Protein AF-F4R6U6-F1 (afdb_monomer)

Secondary structure (DSSP, 8-state):
----TT--EEEES---TT----GGGGSGGGGT--EEEEESPPPHHHHHHHHHHH-TTGGGG-TT--EEEEE-SS--PPPHHHHHHHHHTT-EEEEES---HHHHHHHHHHHTS---S---TT---SS-----------

pLDDT: mean 74.75, std 19.97, range [29.09, 94.06]

Foldseek 3Di:
DDEDQPAAEDEDADDDPVDLDPCVLQDRNLLNYAEYEYEQDDDLVSLVVSLVVCDLCNNVSRVNHAEYEYAALDPPDRDPVSQVSQVSSRHHYHYDNHADPVNVVVVSVVVPPPPPDDDDPPPDDVPDPDPDDDDDDD

Nearest PDB structures (foldseek):
  9fo7-assembly1_U  TM=5.826E-01  e=3.528E-01  Escherichia coli
  6nn5-assembly1_B  TM=3.907E-01  e=1.552E-01  Homo sapiens
  5gaf-assembly1_i  TM=5.304E-01  e=2.068E+00  Escherichia coli
  7cm9-assembly2_D  TM=3.659E-01  e=1.416E+00  Psychrobacter sp.
  6gym-assembly1_4  TM=4.430E-01  e=8.837E+00  Saccharomyces cerevisiae S288C

Radius of gyration: 15.98 Å; Cα contacts (8 Å, |Δi|>4): 165; chains: 1; bounding box: 52×32×38 Å

Mean predicted aligned error: 11.06 Å

Solvent-accessible surface area (backbone atoms only — not comparable to full-atom values): 8527 Å² total; per-residue (Å²): 132,79,75,43,89,84,41,37,70,47,77,42,72,71,76,65,86,92,49,70,66,68,64,68,52,70,39,71,44,36,46,43,20,29,35,41,36,34,35,69,54,76,52,70,67,56,56,54,53,27,50,59,76,51,41,83,60,58,52,67,68,20,76,44,41,40,38,38,38,36,30,27,84,54,95,73,71,74,51,72,66,56,50,49,57,37,44,78,52,61,26,45,74,44,82,41,58,72,73,59,72,69,55,51,54,51,48,53,57,65,68,65,52,81,87,75,71,89,78,66,100,72,86,70,66,97,76,77,76,75,91,64,89,76,83,91,79,134

Structure (mmCIF, N/CA/C/O backbone):
data_AF-F4R6U6-F1
#
_entry.id   AF-F4R6U6-F1
#
loop_
_atom_site.group_PDB
_atom_site.id
_atom_site.type_symbol
_atom_site.label_atom_id
_atom_site.label_alt_id
_atom_site.label_comp_id
_atom_site.label_asym_id
_atom_site.label_entity_id
_atom_site.label_seq_id
_atom_site.pdbx_PDB_ins_code
_atom_site.Cartn_x
_atom_site.Cartn_y
_atom_site.Cartn_z
_atom_site.occupancy
_atom_site.B_iso_or_equiv
_atom_site.auth_seq_id
_atom_site.auth_comp_id
_atom_site.au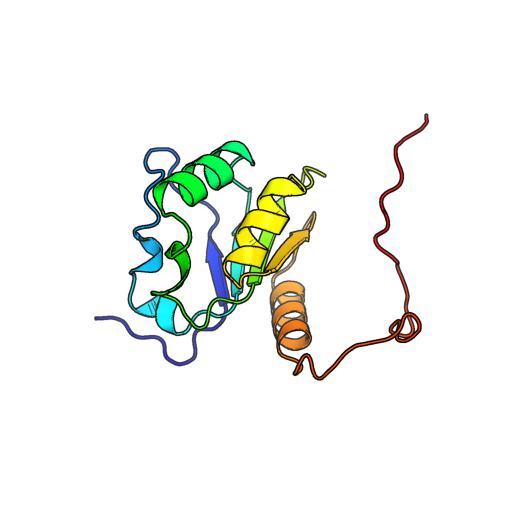th_asym_id
_atom_site.auth_atom_id
_atom_site.pdbx_PDB_model_num
ATOM 1 N N . MET A 1 1 ? -24.617 -8.031 0.723 1.00 64.19 1 MET A N 1
ATOM 2 C CA . MET A 1 1 ? -23.319 -7.327 0.653 1.00 64.19 1 MET A CA 1
ATOM 3 C C . MET A 1 1 ? -22.244 -8.379 0.882 1.00 64.19 1 MET A C 1
ATOM 5 O O . MET A 1 1 ? -22.402 -9.143 1.824 1.00 64.19 1 MET A O 1
ATOM 9 N N . MET A 1 2 ? -21.265 -8.532 -0.014 1.00 74.19 2 MET A N 1
ATOM 10 C CA . MET A 1 2 ? -20.230 -9.566 0.137 1.00 74.19 2 MET A CA 1
ATOM 11 C C . MET A 1 2 ? -19.191 -9.105 1.161 1.00 74.19 2 MET A C 1
ATOM 13 O O . MET A 1 2 ? -18.526 -8.092 0.953 1.00 74.19 2 MET A O 1
ATOM 17 N N . GLU A 1 3 ? -19.076 -9.836 2.266 1.00 80.31 3 GLU A N 1
ATOM 18 C CA . GLU A 1 3 ? -18.060 -9.618 3.292 1.00 80.31 3 GLU A CA 1
ATOM 19 C C . GLU A 1 3 ? -17.087 -10.792 3.301 1.00 80.31 3 GLU A C 1
ATOM 21 O O . GLU A 1 3 ? -17.489 -11.956 3.295 1.00 80.31 3 GLU A O 1
ATOM 26 N N . PHE A 1 4 ? -15.796 -10.479 3.347 1.00 87.50 4 PHE A N 1
ATOM 27 C CA . PHE A 1 4 ? -14.731 -11.470 3.411 1.00 87.50 4 PHE A CA 1
ATOM 28 C C . PHE A 1 4 ? -13.880 -11.193 4.657 1.00 87.50 4 PHE A C 1
ATOM 30 O O . PHE A 1 4 ? -12.865 -10.504 4.572 1.00 87.50 4 PHE A O 1
ATOM 37 N N . PRO A 1 5 ? -14.286 -11.682 5.843 1.00 87.56 5 PRO A N 1
ATOM 38 C CA . PRO A 1 5 ? -13.631 -11.341 7.113 1.00 87.56 5 PRO A CA 1
ATOM 39 C C . PRO A 1 5 ? -12.191 -11.860 7.223 1.00 87.56 5 PRO A C 1
ATOM 41 O O . PRO A 1 5 ? -11.419 -11.375 8.042 1.00 87.56 5 PRO A O 1
ATOM 44 N N . LYS A 1 6 ? -11.823 -12.849 6.402 1.00 89.44 6 LYS A N 1
ATOM 45 C CA . LYS A 1 6 ? -10.467 -13.411 6.335 1.00 89.44 6 LYS A CA 1
ATOM 46 C C . LYS A 1 6 ? -9.642 -12.866 5.164 1.00 89.44 6 LYS A C 1
ATOM 48 O O . LYS A 1 6 ? -8.492 -13.265 5.018 1.00 89.44 6 LYS A O 1
ATOM 53 N N . LEU A 1 7 ? -10.213 -12.001 4.322 1.00 91.19 7 LEU A N 1
ATOM 54 C CA . LEU A 1 7 ? -9.499 -11.422 3.186 1.00 91.19 7 LEU A CA 1
ATOM 55 C C . LEU A 1 7 ? -8.517 -10.371 3.691 1.00 91.19 7 LEU A C 1
ATOM 57 O O . LEU A 1 7 ? -8.931 -9.363 4.255 1.00 91.19 7 LEU A O 1
ATOM 61 N N . ARG A 1 8 ? -7.226 -10.627 3.480 1.00 92.06 8 ARG A N 1
ATOM 62 C CA . ARG A 1 8 ? -6.132 -9.744 3.910 1.00 92.06 8 ARG A CA 1
ATOM 63 C C . ARG A 1 8 ? -5.379 -9.116 2.751 1.00 92.06 8 ARG A C 1
ATOM 65 O O . ARG A 1 8 ? -4.889 -8.000 2.892 1.00 92.06 8 ARG A O 1
ATOM 72 N N . VAL A 1 9 ? -5.306 -9.817 1.626 1.00 92.44 9 VAL A N 1
ATOM 73 C CA . VAL A 1 9 ? -4.568 -9.390 0.440 1.00 92.44 9 VAL A CA 1
ATOM 74 C C . VAL A 1 9 ? -5.535 -9.282 -0.724 1.00 92.44 9 VAL A C 1
ATOM 76 O O . VAL A 1 9 ? -6.319 -10.201 -0.960 1.00 92.44 9 VAL A O 1
ATOM 79 N N . VAL A 1 10 ? -5.475 -8.167 -1.441 1.00 91.38 10 VAL A N 1
ATOM 80 C CA . VAL A 1 10 ? -6.162 -7.983 -2.721 1.00 91.38 10 VAL A CA 1
ATOM 81 C C . VAL A 1 10 ? -5.121 -7.598 -3.753 1.00 91.38 10 VAL A C 1
ATOM 83 O O . VAL A 1 10 ? -4.311 -6.714 -3.497 1.00 91.38 10 VAL A O 1
ATOM 86 N N . GLY A 1 11 ? -5.141 -8.272 -4.898 1.00 90.19 11 GLY A N 1
ATOM 87 C CA . GLY A 1 11 ? -4.362 -7.894 -6.070 1.00 90.19 11 GLY A CA 1
ATOM 88 C C . GLY A 1 11 ? -5.253 -7.226 -7.112 1.00 90.19 11 GLY A C 1
ATOM 89 O O . GLY A 1 11 ? -6.382 -7.674 -7.313 1.00 90.19 11 GLY A O 1
ATOM 90 N N . SER A 1 12 ? -4.748 -6.191 -7.776 1.00 85.56 12 SER A N 1
ATOM 91 C CA . SER A 1 12 ? -5.391 -5.561 -8.929 1.00 85.56 12 SER A CA 1
ATOM 92 C C . SER A 1 12 ? -4.384 -5.348 -10.055 1.00 85.56 12 SER A C 1
ATOM 94 O O . SER A 1 12 ? -3.283 -4.865 -9.808 1.00 85.56 12 SER A O 1
ATOM 96 N N . PHE A 1 13 ? -4.777 -5.705 -11.278 1.00 76.62 13 PHE A N 1
ATOM 97 C CA . PHE A 1 13 ? -4.004 -5.501 -12.514 1.00 76.62 13 PHE A CA 1
ATOM 98 C C . PHE A 1 13 ? -4.420 -4.242 -13.276 1.00 76.62 13 PHE A C 1
ATOM 100 O O . PHE A 1 13 ? -3.862 -3.944 -14.323 1.00 76.62 13 PHE A O 1
ATOM 107 N N . TYR A 1 14 ? -5.457 -3.550 -12.806 1.00 65.69 14 TYR A N 1
ATOM 108 C CA . TYR A 1 14 ? -6.015 -2.414 -13.517 1.00 65.69 14 TYR A CA 1
ATOM 109 C C . TYR A 1 14 ? -6.752 -1.515 -12.530 1.00 65.69 14 TYR A C 1
ATOM 111 O O . TYR A 1 14 ? -7.641 -1.964 -11.801 1.00 65.69 14 TYR A O 1
ATOM 119 N N . LEU A 1 15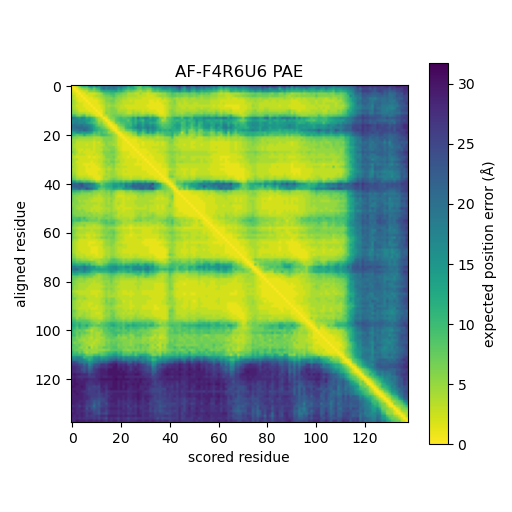 ? -6.368 -0.247 -12.484 1.00 63.69 15 LEU A N 1
ATOM 120 C CA . LEU A 1 15 ? -7.251 0.820 -12.037 1.00 63.69 15 LEU A CA 1
ATOM 121 C C . LEU A 1 15 ? -7.601 1.574 -13.312 1.00 63.69 15 LEU A C 1
ATOM 123 O O . LEU A 1 15 ? -6.709 1.928 -14.075 1.00 63.69 15 LEU A O 1
ATOM 127 N N . ASP A 1 16 ? -8.894 1.697 -13.574 1.00 61.41 16 ASP A N 1
ATOM 128 C CA . ASP A 1 16 ? -9.396 2.362 -14.768 1.00 61.41 16 ASP A CA 1
ATOM 129 C C . ASP A 1 16 ? -8.850 3.798 -14.811 1.00 61.41 16 ASP A C 1
ATOM 131 O O . ASP A 1 16 ? -9.053 4.560 -13.863 1.00 61.41 16 ASP A O 1
ATOM 135 N N . GLU A 1 17 ? -8.116 4.149 -15.871 1.00 57.75 17 GLU A N 1
ATOM 136 C CA . GLU A 1 17 ? -7.500 5.478 -16.024 1.00 57.75 17 GLU A CA 1
ATOM 137 C C . GLU A 1 17 ? -8.561 6.589 -16.087 1.00 57.75 17 GLU A C 1
ATOM 139 O O . GLU A 1 17 ? -8.283 7.738 -15.746 1.00 57.75 17 GLU A O 1
ATOM 144 N N . ASP A 1 18 ? -9.800 6.232 -16.442 1.00 58.12 18 ASP A N 1
ATOM 145 C CA . ASP A 1 18 ? -10.927 7.155 -16.575 1.00 58.12 18 ASP A CA 1
ATOM 146 C C . ASP A 1 18 ? -11.472 7.670 -15.226 1.00 58.12 18 ASP A C 1
ATOM 148 O O . ASP A 1 18 ? -12.345 8.544 -15.196 1.00 58.12 18 ASP A O 1
ATOM 152 N N . GLY A 1 19 ? -10.960 7.178 -14.089 1.00 64.12 19 GLY A N 1
ATOM 153 C CA . GLY A 1 19 ? -11.403 7.604 -12.766 1.00 64.12 19 GLY A CA 1
ATOM 154 C C . GLY A 1 19 ? -10.284 7.700 -11.735 1.00 64.12 19 GLY A C 1
ATOM 155 O O . GLY A 1 19 ? -9.960 6.723 -11.071 1.00 64.12 19 GLY A O 1
ATOM 156 N N . LEU A 1 20 ? -9.824 8.924 -11.456 1.00 71.88 20 LEU A N 1
ATOM 157 C CA . LEU A 1 20 ? -9.007 9.274 -10.275 1.00 71.88 20 LEU A CA 1
ATOM 158 C C . LEU A 1 20 ? -9.742 9.062 -8.934 1.00 71.88 20 LEU A C 1
ATOM 160 O O . LEU A 1 20 ? -9.222 9.370 -7.857 1.00 71.88 20 LEU A O 1
ATOM 164 N N . ASP A 1 21 ? -10.985 8.583 -8.989 1.00 75.88 21 ASP A N 1
ATOM 165 C CA . ASP A 1 21 ? -11.815 8.345 -7.825 1.00 75.88 21 ASP A CA 1
ATOM 166 C C . ASP A 1 21 ? -11.385 7.055 -7.115 1.00 75.88 21 ASP A C 1
ATOM 168 O O . ASP A 1 21 ? -11.518 5.936 -7.614 1.00 75.88 21 ASP A O 1
ATOM 172 N N . MET A 1 22 ? -10.938 7.205 -5.870 1.00 84.81 22 MET A N 1
ATOM 173 C CA . MET A 1 22 ? -10.675 6.088 -4.968 1.00 84.81 22 MET A CA 1
ATOM 174 C C . MET A 1 22 ? -11.960 5.488 -4.366 1.00 84.81 22 MET A C 1
ATOM 176 O O . MET A 1 22 ? -11.954 5.001 -3.232 1.00 84.81 22 MET A O 1
ATOM 180 N N . ALA A 1 23 ? -13.069 5.468 -5.112 1.00 85.25 23 ALA A N 1
ATOM 181 C CA . ALA A 1 23 ? -14.343 4.884 -4.691 1.00 85.25 23 ALA A CA 1
ATOM 182 C C . ALA A 1 23 ? -14.200 3.425 -4.228 1.00 85.25 23 ALA A C 1
ATOM 184 O O . ALA A 1 23 ? -14.938 2.965 -3.351 1.00 85.25 23 ALA A O 1
ATOM 185 N N . TRP A 1 24 ? -13.214 2.701 -4.767 1.00 85.38 24 TRP A N 1
ATOM 186 C CA . TRP A 1 24 ? -12.884 1.335 -4.364 1.00 85.38 24 TRP A CA 1
ATOM 187 C C . TRP A 1 24 ? -12.496 1.222 -2.881 1.00 85.38 24 TRP A C 1
ATOM 189 O O . TRP A 1 24 ? -12.801 0.205 -2.260 1.00 85.38 24 TRP A O 1
ATOM 199 N N . LEU A 1 25 ? -11.943 2.268 -2.250 1.00 88.38 25 LEU A N 1
ATOM 200 C CA . LEU A 1 25 ? -11.686 2.289 -0.800 1.00 88.38 25 LEU A CA 1
ATOM 201 C C . LEU A 1 25 ? -12.972 2.156 0.026 1.00 88.38 25 LEU A C 1
ATOM 203 O O . LEU A 1 25 ? -12.942 1.704 1.169 1.00 88.38 25 LEU A O 1
ATOM 207 N N . HIS A 1 26 ? -14.120 2.535 -0.534 1.00 88.38 26 HIS A N 1
ATOM 208 C CA . HIS A 1 26 ? -15.410 2.431 0.142 1.00 88.38 26 HIS A CA 1
ATOM 209 C C . HIS A 1 26 ? -16.057 1.050 -0.006 1.00 88.38 26 HIS A C 1
ATOM 211 O O . HIS A 1 26 ? -17.101 0.796 0.606 1.00 88.38 26 HIS A O 1
ATOM 217 N N . TRP A 1 27 ? -15.459 0.139 -0.778 1.00 89.00 27 TRP A N 1
ATOM 218 C CA . TRP A 1 27 ? -15.995 -1.206 -0.930 1.00 89.00 27 TRP A CA 1
ATOM 219 C C . TRP A 1 27 ? -15.930 -1.971 0.402 1.00 89.00 27 TRP A C 1
ATOM 221 O O . TRP A 1 27 ? -14.887 -1.987 1.057 1.00 89.00 27 TRP A O 1
ATOM 231 N N . PRO A 1 28 ? -17.008 -2.665 0.813 1.00 89.12 28 PRO A N 1
ATOM 232 C CA . PRO A 1 28 ? -17.077 -3.346 2.110 1.00 89.12 28 PRO A CA 1
ATOM 233 C C . PRO A 1 28 ? -15.929 -4.322 2.370 1.00 89.12 28 PRO A C 1
ATOM 235 O O . PRO A 1 28 ? -15.448 -4.417 3.498 1.00 89.12 28 PRO A O 1
ATOM 238 N N . MET A 1 29 ? -15.462 -5.014 1.326 1.00 89.50 29 MET A N 1
ATOM 239 C CA . MET A 1 29 ? -14.359 -5.971 1.430 1.00 89.50 29 MET A CA 1
ATOM 240 C C . MET A 1 29 ? -13.042 -5.312 1.863 1.00 89.50 29 MET A C 1
ATOM 242 O O . MET A 1 29 ? -12.274 -5.928 2.599 1.00 89.50 29 MET A O 1
ATOM 246 N N . MET A 1 30 ? -12.818 -4.044 1.496 1.00 91.38 30 MET A N 1
ATOM 247 C CA . MET A 1 30 ? -11.578 -3.318 1.787 1.00 91.38 30 MET A CA 1
ATOM 248 C C . MET A 1 30 ? -11.391 -3.019 3.274 1.00 91.38 30 MET A C 1
ATOM 250 O O . MET A 1 30 ? -10.276 -2.761 3.716 1.00 91.38 30 MET A O 1
ATOM 254 N N . ARG A 1 31 ? -12.453 -3.121 4.083 1.00 91.12 31 ARG A N 1
ATOM 255 C CA . ARG A 1 31 ? -12.360 -2.953 5.539 1.00 91.12 31 ARG A CA 1
ATOM 256 C C . ARG A 1 31 ? -11.471 -3.999 6.202 1.00 91.12 31 ARG A C 1
ATOM 258 O O . ARG A 1 31 ? -10.915 -3.704 7.252 1.00 91.12 31 ARG A O 1
ATOM 265 N N . ASN A 1 32 ? -11.336 -5.190 5.620 1.00 91.00 32 ASN A N 1
ATOM 266 C CA . ASN A 1 32 ? -10.515 -6.274 6.177 1.00 91.00 32 ASN A CA 1
ATOM 267 C C . ASN A 1 32 ? -9.146 -6.394 5.495 1.00 91.00 32 ASN A C 1
ATOM 269 O O . ASN A 1 32 ? -8.246 -7.034 6.036 1.00 91.00 32 ASN A O 1
ATOM 273 N N . VAL A 1 33 ? -8.983 -5.752 4.336 1.00 93.00 33 VAL A N 1
ATOM 274 C CA . VAL A 1 33 ? -7.750 -5.796 3.552 1.00 93.00 33 VAL A CA 1
ATOM 275 C C . VAL A 1 33 ? -6.641 -5.060 4.291 1.00 93.00 33 VAL A C 1
ATOM 277 O O . VAL A 1 33 ? -6.814 -3.931 4.749 1.00 93.00 33 VAL A O 1
ATOM 280 N N . ARG A 1 34 ? -5.489 -5.719 4.383 1.00 94.06 34 ARG A N 1
ATOM 281 C 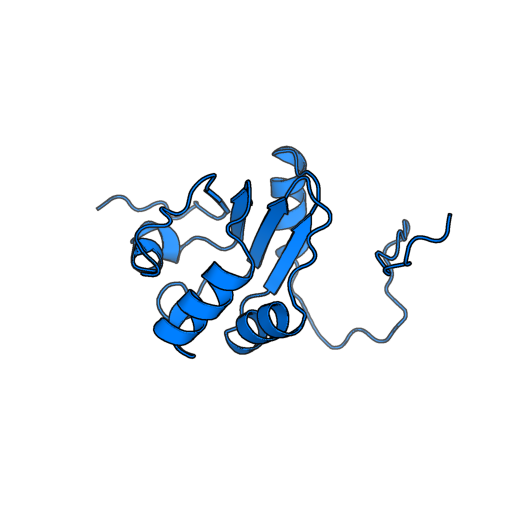CA . ARG A 1 34 ? -4.257 -5.194 4.967 1.00 94.06 34 ARG A CA 1
ATOM 282 C C . ARG A 1 34 ? -3.246 -4.776 3.909 1.00 94.06 34 ARG A C 1
ATOM 284 O O . ARG A 1 34 ? -2.557 -3.770 4.094 1.00 94.06 34 ARG A O 1
ATOM 291 N N . THR A 1 35 ? -3.181 -5.544 2.829 1.00 93.44 35 THR A N 1
ATOM 292 C CA . THR A 1 35 ? -2.198 -5.378 1.765 1.00 93.44 35 THR A CA 1
ATOM 293 C C . THR A 1 35 ? -2.909 -5.295 0.425 1.00 93.44 35 THR A C 1
ATOM 295 O O . THR A 1 35 ? -3.672 -6.192 0.062 1.00 93.44 35 THR A O 1
ATOM 298 N N . LEU A 1 36 ? -2.648 -4.220 -0.308 1.00 91.75 36 LEU A N 1
ATOM 299 C CA . LEU A 1 36 ? -3.060 -4.071 -1.697 1.00 91.75 36 LEU A CA 1
ATOM 300 C C . LEU A 1 36 ? -1.847 -4.317 -2.592 1.00 91.75 36 LEU A C 1
ATOM 302 O O . LEU A 1 36 ? -0.800 -3.717 -2.377 1.00 91.75 36 LEU A O 1
ATOM 306 N N . VAL A 1 37 ? -1.984 -5.190 -3.579 1.00 90.69 37 VAL A N 1
ATOM 307 C CA . VAL A 1 37 ? -0.965 -5.444 -4.597 1.00 90.69 37 VAL A CA 1
ATOM 308 C C . VAL A 1 37 ? -1.454 -4.845 -5.905 1.00 90.69 37 VAL A C 1
ATOM 310 O O . VAL A 1 37 ? -2.538 -5.176 -6.376 1.00 90.69 37 VAL A O 1
ATOM 313 N N . MET A 1 38 ? -0.666 -3.946 -6.467 1.00 87.62 38 MET A N 1
ATOM 314 C CA . MET A 1 38 ? -0.936 -3.222 -7.697 1.00 87.62 38 MET A CA 1
ATOM 315 C C . MET A 1 38 ? 0.042 -3.726 -8.746 1.00 87.62 38 MET A C 1
ATOM 317 O O . MET A 1 38 ? 1.236 -3.464 -8.634 1.00 87.62 38 MET A O 1
ATOM 321 N N . PHE A 1 39 ? -0.449 -4.478 -9.722 1.00 84.44 39 PHE A N 1
ATOM 322 C CA . PHE A 1 39 ? 0.349 -4.952 -10.847 1.00 84.44 39 PHE A CA 1
ATOM 323 C C . PHE A 1 39 ? 0.254 -3.965 -12.005 1.00 84.44 39 PHE A C 1
ATOM 325 O O . PHE A 1 39 ? -0.821 -3.413 -12.225 1.00 84.44 39 PHE A O 1
ATOM 332 N N . ASP A 1 40 ? 1.359 -3.810 -12.736 1.00 70.56 40 ASP A N 1
ATOM 333 C CA . ASP A 1 40 ? 1.457 -2.986 -13.949 1.00 70.56 40 ASP A CA 1
ATOM 334 C C . ASP A 1 40 ? 1.010 -1.546 -13.679 1.00 70.56 40 ASP A C 1
ATOM 336 O O . ASP A 1 40 ? -0.059 -1.071 -14.059 1.00 70.56 40 ASP A O 1
ATOM 340 N N . THR A 1 41 ? 1.786 -0.915 -12.807 1.00 61.91 41 THR A N 1
ATOM 341 C CA . THR A 1 41 ? 1.344 0.221 -12.016 1.00 61.91 41 THR A CA 1
ATOM 342 C C . THR A 1 41 ? 1.037 1.423 -12.886 1.00 61.91 41 THR A C 1
ATOM 344 O O . THR A 1 41 ? 1.893 1.881 -13.641 1.00 61.91 41 THR A O 1
ATOM 347 N N . LEU A 1 42 ? -0.150 1.998 -12.682 1.00 62.88 42 LEU A N 1
ATOM 348 C CA . LEU A 1 42 ? -0.438 3.362 -13.102 1.00 62.88 42 LEU A CA 1
ATOM 349 C C . LEU A 1 42 ? 0.708 4.289 -12.689 1.00 62.88 42 LEU A C 1
ATOM 351 O O . LEU A 1 42 ? 1.254 4.166 -11.587 1.00 62.88 42 LEU A O 1
ATOM 355 N N . THR A 1 43 ? 1.048 5.206 -13.591 1.00 68.69 43 THR A N 1
ATOM 356 C CA . THR A 1 43 ? 2.157 6.151 -13.434 1.00 68.69 43 THR A CA 1
ATOM 357 C C . THR A 1 43 ? 2.105 6.872 -12.083 1.00 68.69 43 THR A C 1
ATOM 359 O O . THR A 1 43 ? 1.030 7.125 -11.538 1.00 68.69 43 THR A O 1
ATOM 362 N N . THR A 1 44 ? 3.266 7.262 -11.547 1.00 77.44 44 THR A N 1
ATOM 363 C CA . THR A 1 44 ? 3.391 8.128 -10.357 1.00 77.44 44 THR A CA 1
ATOM 364 C C . THR A 1 44 ? 2.394 9.297 -10.371 1.00 77.44 44 THR A C 1
ATOM 366 O O . THR A 1 44 ? 1.798 9.605 -9.340 1.00 77.44 44 THR A O 1
ATOM 369 N N . ALA A 1 45 ? 2.136 9.869 -11.554 1.00 81.25 45 ALA A N 1
ATOM 370 C CA . ALA A 1 45 ? 1.183 10.956 -11.758 1.00 81.25 45 ALA A CA 1
ATOM 371 C C . ALA A 1 45 ? -0.248 10.609 -11.309 1.00 81.25 45 ALA A C 1
ATOM 373 O O . ALA A 1 45 ? -0.888 11.425 -10.648 1.00 81.25 45 ALA A O 1
ATOM 374 N N . TYR A 1 46 ? -0.732 9.392 -11.583 1.00 83.88 46 TYR A N 1
ATOM 375 C CA . TYR A 1 46 ? -2.064 8.963 -11.146 1.00 83.88 46 TYR A CA 1
ATOM 376 C C . TYR A 1 46 ? -2.193 9.012 -9.623 1.00 83.88 46 TYR A C 1
ATOM 378 O O . TYR A 1 46 ? -3.163 9.541 -9.084 1.00 83.88 46 TYR A O 1
ATOM 386 N N . TRP A 1 47 ? 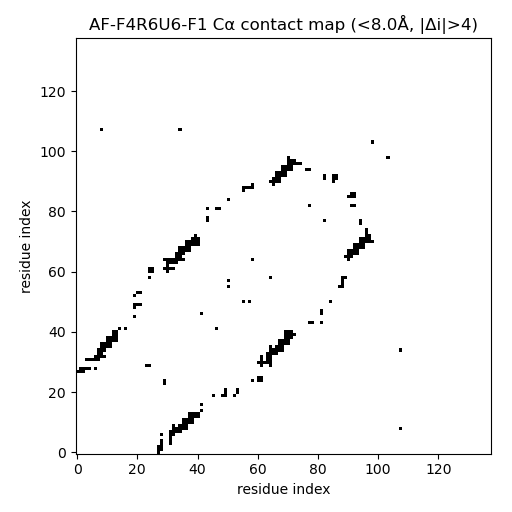-1.216 8.455 -8.904 1.00 86.56 47 TRP A N 1
ATOM 387 C CA . TRP A 1 47 ? -1.300 8.377 -7.448 1.00 86.56 47 TRP A CA 1
ATOM 388 C C . TRP A 1 47 ? -1.089 9.724 -6.773 1.00 86.56 47 TRP A C 1
ATOM 390 O O . TRP A 1 47 ? -1.695 9.970 -5.729 1.00 86.56 47 TRP A O 1
ATOM 400 N N . GLU A 1 48 ? -0.267 10.594 -7.355 1.00 87.38 48 GLU A N 1
ATOM 401 C CA . GLU A 1 48 ? -0.130 11.974 -6.898 1.00 87.38 48 GLU A CA 1
ATOM 402 C C . GLU A 1 48 ? -1.474 12.707 -6.979 1.00 87.38 48 GLU A C 1
ATOM 404 O O . GLU A 1 48 ? -1.953 13.211 -5.958 1.00 87.38 48 GLU A O 1
ATOM 409 N N . GLU A 1 49 ? -2.135 12.667 -8.138 1.00 87.62 49 GLU A N 1
ATOM 410 C CA . GLU A 1 49 ? -3.423 13.331 -8.353 1.00 87.62 49 GLU A CA 1
ATOM 411 C C . GLU A 1 49 ? -4.548 12.699 -7.517 1.00 87.62 49 GLU A C 1
ATOM 413 O O . GLU A 1 49 ? -5.301 13.398 -6.832 1.00 87.62 49 GLU A O 1
ATOM 418 N N . ALA A 1 50 ? -4.624 11.367 -7.465 1.00 87.62 50 ALA A N 1
ATOM 419 C CA . ALA A 1 50 ? -5.620 10.673 -6.657 1.00 87.62 50 ALA A CA 1
ATOM 420 C C . ALA A 1 50 ? -5.468 11.020 -5.162 1.00 87.62 50 ALA A C 1
ATOM 422 O O . ALA A 1 50 ? -6.453 11.322 -4.478 1.00 87.62 50 ALA A O 1
ATOM 423 N N . LEU A 1 51 ? -4.243 11.004 -4.616 1.00 89.44 51 LEU A N 1
ATOM 424 C CA . LEU A 1 51 ? -3.998 11.335 -3.205 1.00 89.44 51 LEU A CA 1
ATOM 425 C C . LEU A 1 51 ? -4.234 12.812 -2.883 1.00 89.44 51 LEU A C 1
ATOM 427 O O . LEU A 1 51 ? -4.562 13.125 -1.726 1.00 89.44 51 LEU A O 1
ATOM 431 N N . GLU A 1 52 ? -4.041 13.701 -3.856 1.00 89.19 52 GLU A N 1
ATOM 432 C CA . GLU A 1 52 ? -4.411 15.109 -3.753 1.00 89.19 52 GLU A CA 1
ATOM 433 C C . GLU A 1 52 ? -5.932 15.248 -3.623 1.00 89.19 52 GLU A C 1
ATOM 435 O O . GLU A 1 52 ? -6.408 15.797 -2.624 1.00 89.19 52 GLU A O 1
ATOM 440 N N . LEU A 1 53 ? -6.695 14.647 -4.543 1.00 88.50 53 LEU A N 1
ATOM 441 C CA . LEU A 1 53 ? -8.161 14.699 -4.562 1.00 88.50 53 LEU A CA 1
ATOM 442 C C . LEU A 1 53 ? -8.802 14.055 -3.324 1.00 88.50 53 LEU A C 1
ATOM 444 O O . LEU A 1 53 ? -9.724 14.617 -2.729 1.00 88.50 53 LEU A O 1
ATOM 448 N N . ALA A 1 54 ? -8.304 12.898 -2.884 1.00 86.12 54 ALA A N 1
ATOM 449 C CA . ALA A 1 54 ? -8.842 12.202 -1.711 1.00 86.12 54 ALA A CA 1
ATOM 450 C C . ALA A 1 54 ? -8.421 12.837 -0.369 1.00 86.12 54 ALA A C 1
ATOM 452 O O . ALA A 1 54 ? -8.989 12.538 0.691 1.00 86.12 54 ALA A O 1
ATOM 453 N N . GLY A 1 55 ? -7.412 13.712 -0.388 1.00 87.25 55 GLY A N 1
ATOM 454 C CA . GLY A 1 55 ? -6.908 14.427 0.777 1.00 87.25 55 GLY A CA 1
ATOM 455 C C . GLY A 1 55 ? -6.260 13.539 1.851 1.00 87.25 55 GLY A C 1
ATOM 456 O O . GLY A 1 55 ? -5.995 12.346 1.693 1.00 87.25 55 GLY A O 1
ATOM 457 N N . VAL A 1 56 ? -5.983 14.136 3.016 1.00 85.00 56 VAL A N 1
ATOM 458 C CA . VAL A 1 56 ? -5.227 13.493 4.118 1.00 85.00 56 VAL A CA 1
ATOM 459 C C . VAL A 1 56 ? -5.997 12.336 4.776 1.00 85.00 56 VAL A C 1
ATOM 461 O O . VAL A 1 56 ? -5.424 11.506 5.478 1.00 85.00 56 VAL A O 1
ATOM 464 N N . LYS A 1 57 ? -7.317 12.266 4.572 1.00 86.50 57 LYS A N 1
ATOM 465 C CA . LYS A 1 57 ? -8.201 11.291 5.227 1.00 86.50 57 LYS A CA 1
ATOM 466 C C . LYS A 1 57 ? -8.587 10.106 4.335 1.00 86.50 57 LYS A C 1
ATOM 468 O O . LYS A 1 57 ? -9.388 9.297 4.797 1.00 86.50 57 LYS A O 1
ATOM 473 N N . ALA A 1 58 ? -8.004 9.985 3.139 1.00 87.50 58 ALA A N 1
ATOM 474 C CA . ALA A 1 58 ? -8.336 8.968 2.137 1.00 87.50 58 ALA A CA 1
ATOM 475 C C . ALA A 1 58 ? -8.496 7.552 2.728 1.00 87.50 58 ALA A C 1
ATOM 477 O O . ALA A 1 58 ? -9.525 6.911 2.555 1.00 87.50 58 ALA A O 1
ATOM 478 N N . PHE A 1 59 ? -7.536 7.103 3.542 1.00 90.81 59 PHE A N 1
ATOM 479 C CA . PHE A 1 59 ? -7.517 5.734 4.075 1.00 90.81 59 PHE A CA 1
ATOM 480 C C . PHE A 1 59 ? -8.294 5.532 5.386 1.00 90.81 59 PHE A C 1
ATOM 482 O O . PHE A 1 59 ? -8.265 4.446 5.962 1.00 90.81 59 PHE A O 1
ATOM 489 N N . ARG A 1 60 ? -9.027 6.538 5.891 1.00 88.75 60 ARG A N 1
ATOM 490 C CA . ARG A 1 60 ? -9.798 6.383 7.145 1.00 88.75 60 ARG A CA 1
ATOM 491 C C . ARG A 1 60 ? -10.903 5.330 7.048 1.00 88.75 60 ARG A C 1
ATOM 493 O O . ARG A 1 60 ? -11.295 4.777 8.072 1.00 88.75 60 ARG A O 1
ATOM 500 N N . THR A 1 61 ? -11.419 5.079 5.849 1.00 88.19 61 THR A N 1
ATOM 501 C CA . THR A 1 61 ? -12.474 4.089 5.583 1.00 88.19 61 THR A CA 1
ATOM 502 C C . THR A 1 61 ? -11.948 2.656 5.505 1.00 88.19 61 THR A C 1
ATOM 504 O O . THR A 1 61 ? -12.734 1.718 5.646 1.00 88.19 61 THR A O 1
ATOM 507 N N . VAL A 1 62 ? -10.629 2.491 5.370 1.00 92.06 62 VAL A N 1
ATOM 508 C CA . VAL A 1 62 ? -9.915 1.208 5.286 1.00 92.06 62 VAL A CA 1
ATOM 509 C C . VAL A 1 62 ? -8.845 1.112 6.382 1.00 92.06 62 VAL A C 1
ATOM 511 O O . VAL A 1 62 ? -7.655 1.011 6.103 1.00 92.06 62 VAL A O 1
ATOM 514 N N . PRO A 1 63 ? -9.230 1.136 7.669 1.00 90.38 63 PRO A N 1
ATOM 515 C CA . PRO A 1 63 ? -8.282 1.287 8.781 1.00 90.38 63 PRO A CA 1
ATOM 516 C C . PRO A 1 63 ? -7.229 0.168 8.872 1.00 90.38 63 PRO A C 1
ATOM 518 O O . PRO A 1 63 ? -6.167 0.357 9.481 1.00 90.38 63 PRO A O 1
ATOM 521 N N . ASN A 1 64 ? -7.525 -0.987 8.272 1.00 92.75 64 ASN A N 1
ATOM 522 C CA . ASN A 1 64 ? -6.648 -2.147 8.239 1.00 92.75 64 ASN A CA 1
ATOM 523 C C . ASN A 1 64 ? -5.627 -2.104 7.101 1.00 92.75 64 ASN A C 1
ATOM 525 O O . ASN A 1 64 ? -4.618 -2.792 7.219 1.00 92.75 64 ASN A O 1
ATOM 529 N N . LEU A 1 65 ? -5.821 -1.274 6.069 1.00 94.06 65 LEU A N 1
ATOM 530 C CA . LEU A 1 65 ? -4.866 -1.146 4.972 1.00 94.06 65 LEU A CA 1
ATOM 531 C C . LEU A 1 65 ? -3.580 -0.504 5.500 1.00 94.06 65 LEU A C 1
ATOM 533 O O . LEU A 1 65 ? -3.571 0.658 5.909 1.00 94.06 65 LEU A O 1
ATOM 537 N N . LYS A 1 66 ? -2.497 -1.284 5.529 1.00 93.25 66 LYS A N 1
ATOM 538 C CA . LYS A 1 66 ? -1.178 -0.863 6.024 1.00 93.25 66 LYS A CA 1
ATOM 539 C C . LYS A 1 66 ? -0.120 -0.843 4.936 1.00 93.25 66 LYS A C 1
ATOM 541 O O . LYS A 1 66 ? 0.848 -0.101 5.085 1.00 93.25 66 LYS A O 1
ATOM 546 N N . HIS A 1 67 ? -0.296 -1.640 3.885 1.00 92.50 67 HIS A N 1
ATOM 547 C CA . HIS A 1 67 ? 0.710 -1.836 2.849 1.00 92.50 67 HIS A CA 1
ATOM 548 C C . HIS A 1 67 ? 0.089 -1.736 1.460 1.00 92.50 67 HIS A C 1
ATOM 550 O O . HIS A 1 67 ? -0.979 -2.296 1.208 1.00 92.50 67 HIS A O 1
ATOM 556 N N . ILE A 1 68 ? 0.793 -1.057 0.562 1.00 90.94 68 ILE A N 1
ATOM 557 C CA . ILE A 1 68 ? 0.570 -1.126 -0.877 1.00 90.94 68 ILE A CA 1
ATOM 558 C C . ILE A 1 68 ? 1.876 -1.595 -1.512 1.00 90.94 68 ILE A C 1
ATOM 560 O O . ILE A 1 68 ? 2.944 -1.044 -1.239 1.00 90.94 68 ILE A O 1
ATOM 564 N N . ILE A 1 69 ? 1.787 -2.649 -2.310 1.00 88.94 69 ILE A N 1
ATOM 565 C CA . ILE A 1 69 ? 2.900 -3.219 -3.057 1.00 88.94 69 ILE A CA 1
ATOM 566 C C . ILE A 1 69 ? 2.651 -2.932 -4.528 1.00 88.94 69 ILE A C 1
ATOM 568 O O . ILE A 1 69 ? 1.629 -3.324 -5.076 1.00 88.94 69 ILE A O 1
ATOM 572 N N . PHE A 1 70 ? 3.597 -2.257 -5.145 1.00 87.12 70 PHE A N 1
ATOM 573 C CA . PHE A 1 70 ? 3.637 -1.887 -6.542 1.00 87.12 70 PHE A CA 1
ATOM 574 C C . PHE A 1 70 ? 4.543 -2.884 -7.253 1.00 87.12 70 PHE A C 1
ATOM 576 O O . PHE A 1 70 ? 5.725 -2.988 -6.932 1.00 87.12 70 PHE A O 1
ATOM 583 N N . VAL A 1 71 ? 3.965 -3.665 -8.160 1.00 86.19 71 VAL A N 1
ATOM 584 C CA . VAL A 1 71 ? 4.663 -4.669 -8.960 1.00 86.19 71 VAL A CA 1
ATOM 585 C C . VAL A 1 71 ? 4.781 -4.122 -10.377 1.00 86.19 71 VAL A C 1
ATOM 587 O O . VAL A 1 71 ? 3.791 -4.090 -11.109 1.00 86.19 71 VAL A O 1
ATOM 590 N N . SER A 1 72 ? 5.976 -3.676 -10.753 1.00 81.56 72 SER A N 1
ATOM 591 C CA . SER A 1 72 ? 6.265 -3.102 -12.073 1.00 81.56 72 SER A CA 1
ATOM 592 C C . SER A 1 72 ? 7.497 -3.771 -12.651 1.00 81.56 72 SER A C 1
ATOM 594 O O . SER A 1 72 ? 8.489 -3.871 -11.954 1.00 81.56 72 SER A O 1
ATOM 596 N N . GLN A 1 73 ? 7.469 -4.203 -13.912 1.00 72.38 73 GLN A N 1
ATOM 597 C CA . GLN A 1 73 ? 8.657 -4.788 -14.559 1.00 72.38 73 GLN A CA 1
ATOM 598 C C . GLN A 1 73 ? 9.743 -3.750 -14.863 1.00 72.38 73 GLN A C 1
ATOM 600 O O . GLN A 1 73 ? 10.870 -4.115 -15.201 1.00 72.38 73 GLN A O 1
ATOM 605 N N . PHE A 1 74 ? 9.393 -2.471 -14.777 1.00 71.75 74 PHE A N 1
ATOM 606 C CA . PHE A 1 74 ? 10.313 -1.362 -14.930 1.00 71.75 74 PHE A CA 1
ATOM 607 C C . PHE A 1 74 ? 10.833 -0.967 -13.548 1.00 71.75 74 PHE A C 1
ATOM 609 O O . PHE A 1 74 ? 10.060 -0.941 -12.587 1.00 71.75 74 PHE A O 1
ATOM 616 N N . ASP A 1 75 ? 12.119 -0.616 -13.458 1.00 64.00 75 ASP A N 1
ATOM 617 C CA . ASP A 1 75 ? 12.731 0.010 -12.273 1.00 64.00 75 ASP A CA 1
ATOM 618 C C . ASP A 1 75 ? 12.229 1.462 -12.100 1.00 64.00 75 ASP A C 1
ATOM 620 O O . ASP A 1 75 ? 12.989 2.400 -11.856 1.00 64.00 75 ASP A O 1
ATOM 624 N N . ASP A 1 76 ? 10.924 1.660 -12.269 1.00 67.06 76 ASP A N 1
ATOM 625 C CA . ASP A 1 76 ? 10.237 2.902 -11.983 1.00 67.06 76 ASP A CA 1
ATOM 626 C C . ASP A 1 76 ? 10.051 2.966 -10.475 1.00 67.06 76 ASP A C 1
ATOM 628 O O . ASP A 1 76 ? 9.047 2.543 -9.890 1.00 67.06 76 ASP A O 1
ATOM 632 N N . ASP A 1 77 ? 11.085 3.465 -9.817 1.00 71.12 77 ASP A N 1
ATOM 633 C CA . ASP A 1 77 ? 10.986 3.769 -8.411 1.00 71.12 77 ASP A CA 1
ATOM 634 C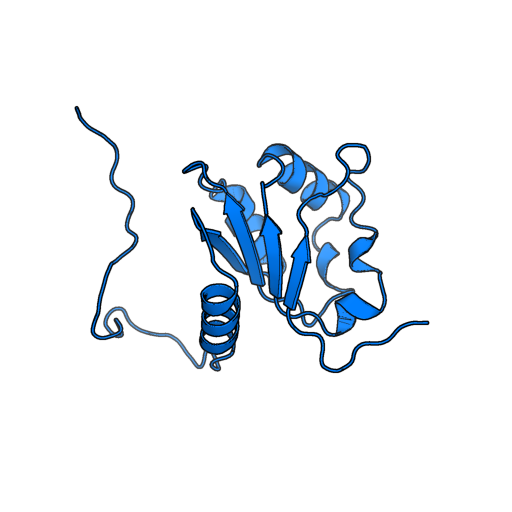 C . ASP A 1 77 ? 9.916 4.836 -8.179 1.00 71.12 77 ASP A C 1
ATOM 636 O O . ASP A 1 77 ? 9.835 5.855 -8.873 1.00 71.12 77 ASP A O 1
ATOM 640 N N . MET A 1 78 ? 9.089 4.620 -7.157 1.00 78.81 78 MET A N 1
ATOM 641 C CA . MET A 1 78 ? 8.140 5.640 -6.727 1.00 78.81 78 MET A CA 1
ATOM 642 C C . MET A 1 78 ? 8.872 6.913 -6.311 1.00 78.81 78 MET A C 1
ATOM 644 O O . MET A 1 78 ? 9.892 6.858 -5.616 1.00 78.81 78 MET A O 1
ATOM 648 N N . SER A 1 79 ? 8.279 8.068 -6.633 1.00 85.19 79 SER A N 1
ATOM 649 C CA . SER A 1 79 ? 8.801 9.344 -6.155 1.00 85.19 79 SER A CA 1
ATOM 650 C C . SER A 1 79 ? 8.880 9.338 -4.615 1.00 85.19 79 SER A C 1
ATOM 652 O O . SER A 1 79 ? 7.946 8.884 -3.933 1.00 85.19 79 SER A O 1
ATOM 654 N N . PRO A 1 80 ? 9.984 9.822 -4.015 1.00 86.06 80 PRO A N 1
ATOM 655 C CA . PRO A 1 80 ? 10.102 9.948 -2.561 1.00 86.06 80 PRO A CA 1
ATOM 656 C C . PRO A 1 80 ? 8.941 10.737 -1.936 1.00 86.06 80 PRO A C 1
ATOM 658 O O . PRO A 1 80 ? 8.519 10.467 -0.805 1.00 86.06 80 PRO A O 1
ATOM 661 N N . GLU A 1 81 ? 8.408 11.704 -2.679 1.00 89.12 81 GLU A N 1
ATOM 662 C CA . GLU A 1 81 ? 7.240 12.509 -2.347 1.00 89.12 81 GLU A CA 1
ATOM 663 C C . GLU A 1 81 ? 5.991 11.642 -2.201 1.00 89.12 81 GLU A C 1
ATOM 665 O O . GLU A 1 81 ? 5.288 11.753 -1.190 1.00 89.12 81 GLU A O 1
ATOM 670 N N . LEU A 1 82 ? 5.750 10.737 -3.150 1.00 87.69 82 LEU A N 1
ATOM 671 C CA . LEU A 1 82 ? 4.611 9.832 -3.121 1.00 87.69 82 LEU A CA 1
ATOM 672 C C . LEU A 1 82 ? 4.711 8.843 -1.953 1.00 87.69 82 LEU A C 1
ATOM 674 O O . LEU A 1 82 ? 3.764 8.696 -1.174 1.00 87.69 82 LEU A O 1
ATOM 678 N N . VAL A 1 83 ? 5.889 8.252 -1.732 1.00 89.19 83 VAL A N 1
ATOM 679 C CA . VAL A 1 83 ? 6.142 7.377 -0.571 1.00 89.19 83 VAL A CA 1
ATOM 680 C C . VAL A 1 83 ? 5.857 8.116 0.742 1.00 89.19 83 VAL A C 1
ATOM 682 O O . VAL A 1 83 ? 5.20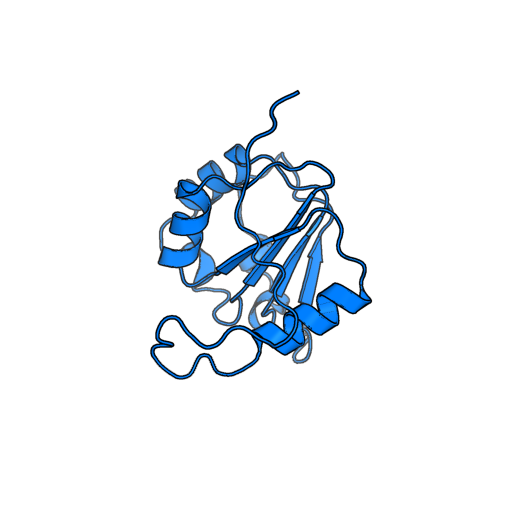5 7.588 1.652 1.00 89.19 83 VAL A O 1
ATOM 685 N N . LYS A 1 84 ? 6.296 9.374 0.851 1.00 90.81 84 LYS A N 1
ATOM 686 C CA . LYS A 1 84 ? 6.012 10.227 2.012 1.00 90.81 84 LYS A CA 1
ATOM 687 C C . LYS A 1 84 ? 4.516 10.542 2.132 1.00 90.81 84 LYS A C 1
ATOM 689 O O . LYS A 1 84 ? 3.982 10.547 3.247 1.00 90.81 84 LYS A O 1
ATOM 694 N N . ALA A 1 85 ? 3.821 10.775 1.021 1.00 91.94 85 ALA A N 1
ATOM 695 C CA . ALA A 1 85 ? 2.389 11.054 0.999 1.00 91.94 85 ALA A CA 1
ATOM 696 C C . ALA A 1 85 ? 1.560 9.868 1.520 1.00 91.94 85 ALA A C 1
ATOM 698 O O . ALA A 1 85 ? 0.652 10.076 2.329 1.00 91.94 85 ALA A O 1
ATOM 699 N N . PHE A 1 86 ? 1.903 8.633 1.157 1.00 92.00 86 PHE A N 1
ATOM 700 C CA . PHE A 1 86 ? 1.272 7.443 1.736 1.00 92.00 86 PHE A CA 1
ATOM 701 C C . PHE A 1 86 ? 1.612 7.269 3.217 1.00 92.00 86 PHE A C 1
ATOM 703 O O . PHE A 1 86 ? 0.715 7.075 4.045 1.00 92.00 86 PHE A O 1
ATOM 710 N N . LYS A 1 87 ? 2.890 7.438 3.585 1.00 91.38 87 LYS A N 1
ATOM 711 C CA . LYS A 1 87 ? 3.346 7.273 4.973 1.00 91.38 87 LYS A CA 1
ATOM 712 C C . LYS A 1 87 ? 2.645 8.230 5.933 1.00 91.38 87 LYS A C 1
ATOM 714 O O . LYS A 1 87 ? 2.224 7.824 7.013 1.00 91.38 87 LYS A O 1
ATOM 719 N N . THR A 1 88 ? 2.469 9.492 5.537 1.00 92.62 88 THR A N 1
ATOM 720 C CA . THR A 1 88 ? 1.736 10.491 6.342 1.00 92.62 88 THR A CA 1
ATOM 721 C C . THR A 1 88 ? 0.260 10.134 6.541 1.00 92.62 88 THR A C 1
ATOM 723 O O . THR A 1 88 ? -0.355 10.599 7.499 1.00 92.62 88 THR A O 1
ATOM 726 N N . ARG A 1 89 ? -0.297 9.264 5.690 1.00 92.38 89 ARG A N 1
ATOM 727 C CA . ARG A 1 89 ? -1.657 8.723 5.801 1.00 92.38 89 ARG A CA 1
ATOM 728 C C . ARG A 1 89 ? -1.704 7.322 6.433 1.00 92.38 89 ARG A C 1
ATOM 730 O O . ARG A 1 89 ? -2.769 6.711 6.473 1.00 92.38 89 ARG A O 1
ATOM 737 N N . GLY A 1 90 ? -0.582 6.833 6.967 1.00 91.06 90 GLY A N 1
ATOM 738 C CA . GLY A 1 90 ? -0.491 5.566 7.700 1.00 91.06 90 GLY A CA 1
ATOM 739 C C . GLY A 1 90 ? -0.319 4.318 6.831 1.00 91.06 90 GLY A C 1
ATOM 740 O O . GLY A 1 90 ? -0.484 3.212 7.345 1.00 91.06 90 GLY A O 1
ATOM 741 N N . VAL A 1 91 ? 0.017 4.487 5.548 1.00 92.50 91 VAL A N 1
ATOM 742 C CA . VAL A 1 91 ? 0.215 3.395 4.587 1.00 92.50 91 VAL A CA 1
ATOM 743 C C . VAL A 1 91 ? 1.683 3.334 4.168 1.00 92.50 91 VAL A C 1
ATOM 745 O O . VAL A 1 91 ? 2.289 4.352 3.843 1.00 92.50 91 VAL A O 1
ATOM 748 N N . HIS A 1 92 ? 2.265 2.140 4.185 1.00 91.62 92 HIS A N 1
ATOM 749 C CA . HIS A 1 92 ? 3.611 1.876 3.684 1.00 91.62 92 HIS A CA 1
ATOM 750 C C . HIS A 1 92 ? 3.543 1.401 2.240 1.00 91.62 92 HIS A C 1
ATOM 752 O O . HIS A 1 92 ? 2.612 0.705 1.844 1.00 91.62 92 HIS A O 1
ATOM 758 N N . CYS A 1 93 ? 4.533 1.801 1.461 1.00 88.50 93 CYS A N 1
ATOM 759 C CA . CYS A 1 93 ? 4.594 1.578 0.030 1.00 88.50 93 CYS A CA 1
ATOM 760 C C . CYS A 1 93 ? 5.875 0.824 -0.307 1.00 88.50 93 CYS A C 1
ATOM 762 O O . CYS A 1 93 ? 6.927 1.115 0.263 1.00 88.50 93 CYS A O 1
ATOM 764 N N . HIS A 1 94 ? 5.763 -0.156 -1.198 1.00 84.81 94 HIS A N 1
ATOM 765 C CA . HIS A 1 94 ? 6.855 -1.033 -1.607 1.00 84.81 94 HIS A CA 1
ATOM 766 C C . HIS A 1 94 ? 6.824 -1.166 -3.131 1.00 84.81 94 HIS A C 1
ATOM 768 O O . HIS A 1 94 ? 5.767 -1.493 -3.652 1.00 84.81 94 HIS A O 1
ATOM 774 N N . CYS A 1 95 ? 7.938 -0.939 -3.828 1.00 83.38 95 CYS A N 1
ATOM 775 C CA . CYS A 1 95 ? 8.081 -1.280 -5.249 1.00 83.38 95 CYS A CA 1
ATOM 776 C C . CYS A 1 95 ? 8.885 -2.571 -5.380 1.00 83.38 95 CYS A C 1
ATOM 778 O O . CYS A 1 95 ? 9.887 -2.737 -4.682 1.00 83.38 95 CYS A O 1
ATOM 780 N N . VAL A 1 96 ? 8.451 -3.473 -6.255 1.00 82.81 96 VAL A N 1
ATOM 781 C CA . VAL A 1 96 ? 9.150 -4.724 -6.566 1.00 82.81 96 VAL A CA 1
ATOM 782 C C . VAL A 1 96 ? 9.065 -5.020 -8.071 1.00 82.81 96 VAL A C 1
ATOM 784 O O . VAL A 1 96 ? 7.993 -4.848 -8.655 1.00 82.81 96 VAL A O 1
ATOM 787 N N . PRO A 1 97 ? 10.157 -5.490 -8.705 1.00 79.69 97 PRO A N 1
ATOM 788 C CA . PRO A 1 97 ? 10.215 -5.672 -10.158 1.00 79.69 97 PRO A CA 1
ATOM 789 C C . PRO A 1 97 ? 9.315 -6.813 -10.666 1.00 79.69 97 PRO A C 1
ATOM 791 O O . PRO A 1 97 ? 8.739 -6.801 -11.751 1.00 79.69 97 PRO A O 1
ATOM 794 N N . SER A 1 98 ? 9.194 -7.856 -9.855 1.00 80.00 98 SER A N 1
ATOM 795 C CA . SER A 1 98 ? 8.338 -9.009 -10.091 1.00 80.00 98 SER A CA 1
ATOM 796 C C . SER A 1 98 ? 8.055 -9.630 -8.738 1.00 80.00 98 SER A C 1
ATOM 798 O O . SER A 1 98 ? 8.961 -9.732 -7.912 1.00 80.00 98 SER A O 1
ATOM 800 N N . LEU A 1 99 ? 6.812 -10.039 -8.507 1.00 78.69 99 LEU A N 1
ATOM 801 C CA . LEU A 1 99 ? 6.428 -10.679 -7.257 1.00 78.69 99 LEU A CA 1
ATOM 802 C C . LEU A 1 99 ? 5.521 -11.877 -7.561 1.00 78.69 99 LEU A C 1
ATOM 804 O O . LEU A 1 99 ? 4.326 -11.686 -7.817 1.00 78.69 99 LEU A O 1
ATOM 808 N N . PRO A 1 100 ? 6.058 -13.111 -7.595 1.00 80.69 100 PRO A N 1
ATOM 809 C CA . PRO A 1 100 ? 5.221 -14.295 -7.688 1.00 80.69 100 PRO A CA 1
ATOM 810 C C . PRO A 1 100 ? 4.307 -14.387 -6.461 1.00 80.69 100 PRO A C 1
ATOM 812 O O . PRO A 1 100 ? 4.591 -13.845 -5.392 1.00 80.69 100 PRO A O 1
ATOM 815 N N . TYR A 1 101 ? 3.187 -15.093 -6.613 1.00 76.50 101 TYR A N 1
ATOM 816 C CA . TYR A 1 101 ? 2.153 -15.177 -5.578 1.00 76.50 101 TYR A CA 1
ATOM 817 C C . TYR A 1 101 ? 2.690 -15.636 -4.214 1.00 76.50 101 TYR A C 1
ATOM 819 O O . TYR A 1 101 ? 2.320 -15.076 -3.182 1.00 76.50 101 TYR A O 1
ATOM 827 N N . ASP A 1 102 ? 3.593 -16.613 -4.207 1.00 81.56 102 ASP A N 1
ATOM 828 C CA . ASP A 1 102 ? 4.159 -17.155 -2.971 1.00 81.56 102 ASP A CA 1
ATOM 829 C C . ASP A 1 102 ? 4.972 -16.092 -2.209 1.00 81.56 102 ASP A C 1
ATOM 831 O O . ASP A 1 102 ? 4.873 -15.986 -0.986 1.00 81.56 102 ASP A O 1
ATOM 835 N N . GLU A 1 103 ? 5.676 -15.213 -2.927 1.00 83.62 103 GLU A N 1
ATOM 836 C CA . GLU A 1 103 ? 6.418 -14.095 -2.336 1.00 83.62 103 GLU A CA 1
ATOM 837 C C . GLU A 1 103 ? 5.493 -12.999 -1.793 1.00 83.62 103 GLU A C 1
ATOM 839 O O . GLU A 1 103 ? 5.807 -12.398 -0.765 1.00 83.62 103 GLU A O 1
ATOM 844 N N . ILE A 1 104 ? 4.324 -12.770 -2.408 1.00 81.56 104 ILE A N 1
ATOM 845 C CA . ILE A 1 104 ? 3.291 -11.872 -1.855 1.00 81.56 104 ILE A CA 1
ATOM 846 C C . ILE A 1 104 ? 2.842 -12.373 -0.481 1.00 81.56 104 ILE A C 1
ATOM 848 O O . ILE A 1 104 ? 2.720 -11.586 0.462 1.00 81.56 104 ILE A O 1
ATOM 852 N N . MET A 1 105 ? 2.602 -13.679 -0.364 1.00 81.38 105 MET A N 1
ATOM 853 C CA . MET A 1 105 ? 2.159 -14.294 0.885 1.00 81.38 105 MET A CA 1
ATOM 854 C C . MET A 1 105 ? 3.256 -14.248 1.954 1.00 81.38 105 MET A C 1
ATOM 856 O O . MET A 1 105 ? 2.981 -13.911 3.106 1.00 81.38 105 MET A O 1
ATOM 860 N N . GLU A 1 106 ? 4.510 -14.512 1.582 1.00 84.69 106 GLU A N 1
ATOM 861 C CA . GLU A 1 106 ? 5.640 -14.346 2.499 1.00 84.69 106 GLU A CA 1
ATOM 862 C C . GLU A 1 106 ? 5.816 -12.898 2.959 1.00 84.69 106 GLU A C 1
ATOM 864 O O . GLU A 1 106 ? 6.082 -12.644 4.137 1.00 84.69 106 GLU A O 1
ATOM 869 N N . LEU A 1 107 ? 5.687 -11.943 2.037 1.00 80.50 107 LEU A N 1
ATOM 870 C CA . LEU A 1 107 ? 5.827 -10.527 2.332 1.00 80.50 107 LEU A CA 1
ATOM 871 C C . LEU A 1 107 ? 4.707 -10.058 3.266 1.00 80.50 107 LEU A C 1
ATOM 873 O O . LEU A 1 107 ? 4.991 -9.370 4.242 1.00 80.50 107 LEU A O 1
ATOM 877 N N . GLU A 1 108 ? 3.460 -10.487 3.052 1.00 81.06 108 GLU A N 1
ATOM 878 C CA . GLU A 1 108 ? 2.354 -10.213 3.980 1.00 81.06 108 GLU A CA 1
ATOM 879 C C . GLU A 1 108 ? 2.635 -10.763 5.381 1.00 81.06 108 GLU A C 1
ATOM 881 O O . GLU A 1 108 ? 2.444 -10.048 6.369 1.00 81.06 108 GLU A O 1
ATOM 886 N N . SER A 1 109 ? 3.172 -11.983 5.475 1.00 81.00 109 SER A N 1
ATOM 887 C CA . SER A 1 109 ? 3.551 -12.575 6.757 1.00 81.00 109 SER A CA 1
ATOM 888 C C . SER A 1 109 ? 4.665 -11.791 7.456 1.00 81.00 109 SER A C 1
ATOM 890 O O . SER A 1 109 ? 4.571 -11.565 8.657 1.00 81.00 109 SER A O 1
ATOM 892 N N . LYS A 1 110 ? 5.699 -11.345 6.733 1.00 80.31 110 LYS A N 1
ATOM 893 C CA . LYS A 1 110 ? 6.817 -10.560 7.299 1.00 80.31 110 LYS A CA 1
ATOM 894 C C . LYS A 1 110 ? 6.368 -9.168 7.738 1.00 80.31 110 LYS A C 1
ATOM 896 O O . LYS A 1 110 ? 6.799 -8.651 8.763 1.00 80.31 110 LYS A O 1
ATOM 901 N N . LEU A 1 111 ? 5.468 -8.556 6.973 1.00 76.12 111 LEU A N 1
ATOM 902 C CA . LEU A 1 111 ? 4.900 -7.252 7.300 1.00 76.12 111 LEU A CA 1
ATOM 903 C C . LEU A 1 111 ? 3.940 -7.325 8.500 1.00 76.12 111 LEU A C 1
ATOM 905 O O . LEU A 1 111 ? 3.700 -6.300 9.136 1.00 76.12 111 LEU A O 1
ATOM 909 N N . ASN A 1 112 ? 3.398 -8.511 8.817 1.00 66.25 112 ASN A N 1
ATOM 910 C CA . ASN A 1 112 ? 2.521 -8.772 9.962 1.00 66.25 112 ASN A CA 1
ATOM 911 C C . ASN A 1 112 ? 3.229 -8.786 11.323 1.00 66.25 112 ASN A C 1
ATOM 913 O O . ASN A 1 112 ? 2.524 -8.684 12.332 1.00 66.25 112 ASN A O 1
ATOM 917 N N . ASP A 1 113 ? 4.558 -8.880 11.370 1.00 58.19 113 ASP A N 1
ATOM 918 C CA . ASP A 1 113 ? 5.282 -8.854 12.638 1.00 58.19 113 ASP A CA 1
ATOM 919 C C . ASP A 1 113 ? 5.035 -7.517 13.364 1.00 58.19 113 ASP A C 1
ATOM 921 O O . ASP A 1 113 ? 5.063 -6.455 12.726 1.00 58.19 113 ASP A O 1
ATOM 925 N N . PRO A 1 114 ? 4.752 -7.521 14.684 1.00 44.16 114 PRO A N 1
ATOM 926 C CA . PRO A 1 114 ? 4.591 -6.291 15.441 1.00 44.16 114 PRO A CA 1
ATOM 927 C C . PRO A 1 114 ? 5.853 -5.455 15.268 1.00 44.16 114 PRO A C 1
ATOM 929 O O . PRO A 1 114 ? 6.953 -5.871 15.636 1.00 44.16 114 PRO A O 1
ATOM 932 N N . CYS A 1 115 ? 5.708 -4.268 14.684 1.00 45.56 115 CYS A N 1
ATOM 933 C CA . CYS A 1 115 ? 6.778 -3.286 14.661 1.00 45.56 115 CYS A CA 1
ATOM 934 C C . CYS A 1 115 ? 6.888 -2.690 16.077 1.00 45.56 115 CYS A C 1
ATOM 936 O O . CYS A 1 115 ? 6.478 -1.559 16.325 1.00 45.56 115 CYS A O 1
ATOM 938 N N . ASP A 1 116 ? 7.356 -3.498 17.030 1.00 38.38 116 ASP A N 1
ATOM 939 C CA . ASP A 1 116 ? 7.663 -3.065 18.386 1.00 38.38 116 ASP A CA 1
ATOM 940 C C . ASP A 1 116 ? 8.997 -2.310 18.374 1.00 38.38 116 ASP A C 1
ATOM 942 O O . ASP A 1 116 ? 10.072 -2.892 18.229 1.00 38.38 116 ASP A O 1
ATOM 946 N N . GLY A 1 117 ? 8.905 -0.993 18.564 1.00 35.78 117 GLY A N 1
ATOM 947 C CA . GLY A 1 117 ? 9.976 -0.170 19.126 1.00 35.78 117 GLY A CA 1
ATOM 948 C C . GLY A 1 117 ? 11.135 0.229 18.199 1.00 35.78 117 GLY A C 1
ATOM 949 O O . GLY A 1 117 ? 11.299 -0.292 17.096 1.00 35.78 117 GLY A O 1
ATOM 950 N N . PRO A 1 118 ? 11.939 1.224 18.629 1.00 38.59 118 PRO A N 1
ATOM 951 C CA . PRO A 1 118 ? 12.945 1.864 17.795 1.00 38.59 118 PRO A CA 1
ATOM 952 C C . PRO A 1 118 ? 14.114 0.906 17.578 1.00 38.59 118 PRO A C 1
ATOM 954 O O . PRO A 1 118 ? 14.894 0.647 18.491 1.00 38.59 118 PRO A O 1
ATOM 957 N N . LYS A 1 119 ? 14.256 0.390 16.357 1.00 38.47 119 LYS A N 1
ATOM 958 C CA . LYS A 1 119 ? 15.415 -0.421 15.991 1.00 38.47 119 LYS A CA 1
ATOM 959 C C . LYS A 1 119 ? 16.571 0.507 15.632 1.00 38.47 119 LYS A C 1
ATOM 961 O O . LYS A 1 119 ? 16.581 1.155 14.587 1.00 38.47 119 LYS A O 1
ATOM 966 N N . THR A 1 120 ? 17.525 0.604 16.551 1.00 36.59 120 THR A N 1
ATOM 967 C CA . THR A 1 120 ? 18.892 1.059 16.288 1.00 36.59 120 THR A CA 1
ATOM 968 C C . THR A 1 120 ? 19.505 0.291 15.112 1.00 36.59 120 THR A C 1
ATOM 970 O O . THR A 1 120 ? 19.108 -0.829 14.805 1.00 36.59 120 THR A O 1
ATOM 973 N N . GLN A 1 121 ? 20.484 0.919 14.461 1.00 37.00 121 GLN A N 1
ATOM 974 C CA . GLN A 1 121 ? 21.113 0.589 13.173 1.00 37.00 121 GLN A CA 1
ATOM 975 C C . GLN A 1 121 ? 21.802 -0.800 13.044 1.00 37.00 121 GLN A C 1
ATOM 977 O O . GLN A 1 121 ? 22.687 -0.940 12.208 1.00 37.00 121 GLN A O 1
ATOM 982 N N . SER A 1 122 ? 21.463 -1.837 13.821 1.00 38.94 122 SER A N 1
ATOM 983 C CA . SER A 1 122 ? 22.188 -3.125 13.773 1.00 38.94 122 SER A CA 1
ATOM 984 C C . SER A 1 122 ? 21.374 -4.380 13.481 1.00 38.94 122 SER A C 1
ATOM 986 O O . SER A 1 122 ? 21.988 -5.419 13.260 1.00 38.94 122 SER A O 1
ATOM 988 N N . ASP A 1 123 ? 20.047 -4.332 13.399 1.00 29.09 123 ASP A N 1
ATOM 989 C CA . ASP A 1 123 ? 19.272 -5.575 13.263 1.00 29.09 123 ASP A CA 1
ATOM 990 C C . ASP A 1 123 ? 18.929 -5.853 11.800 1.00 29.09 123 ASP A C 1
ATOM 992 O O . ASP A 1 123 ? 17.781 -5.810 11.356 1.00 29.09 123 ASP A O 1
ATOM 996 N N . CYS A 1 124 ? 19.988 -6.114 11.036 1.00 35.47 124 CYS A N 1
ATOM 997 C CA . CYS A 1 124 ? 19.902 -6.729 9.722 1.00 35.47 124 CYS A CA 1
ATOM 998 C C . CYS A 1 124 ? 19.655 -8.231 9.899 1.00 35.47 124 CYS A C 1
ATOM 1000 O O . CYS A 1 124 ? 20.364 -8.901 10.649 1.00 35.47 124 CYS A O 1
ATOM 1002 N N . LEU A 1 125 ? 18.655 -8.764 9.195 1.00 39.16 125 LEU A N 1
ATOM 1003 C CA . LEU A 1 125 ? 18.455 -10.207 9.059 1.00 39.16 125 LEU A CA 1
ATOM 1004 C C . LEU A 1 125 ? 19.737 -10.857 8.493 1.00 39.16 125 LEU A C 1
ATOM 1006 O O . LEU A 1 125 ? 20.393 -10.255 7.634 1.00 39.16 125 LEU A O 1
ATOM 1010 N N . PRO A 1 126 ? 20.112 -12.076 8.926 1.00 34.06 126 PRO A N 1
ATOM 1011 C CA . PRO A 1 126 ? 21.277 -12.765 8.389 1.00 34.06 126 PRO A CA 1
ATOM 1012 C C . PRO A 1 126 ? 20.955 -13.252 6.971 1.00 34.06 126 PRO A C 1
ATOM 1014 O O . PRO A 1 126 ? 20.319 -14.282 6.773 1.00 34.06 126 PRO A O 1
ATOM 1017 N N . GLY A 1 127 ? 21.353 -12.442 5.991 1.00 37.03 127 GLY A N 1
ATOM 1018 C CA . GLY A 1 127 ? 21.067 -12.631 4.564 1.00 37.03 127 GLY A CA 1
ATOM 1019 C C . GLY A 1 127 ? 20.947 -11.305 3.809 1.00 37.03 127 GLY A C 1
ATOM 1020 O O . GLY A 1 127 ? 20.128 -11.181 2.906 1.00 37.03 127 GLY A O 1
ATOM 1021 N N . GLY A 1 128 ? 21.702 -10.287 4.234 1.00 37.41 128 GLY A N 1
ATOM 1022 C CA . GLY A 1 128 ? 21.553 -8.909 3.783 1.00 37.41 128 GLY A CA 1
ATOM 1023 C C . GLY A 1 128 ? 21.894 -8.701 2.310 1.00 37.41 128 GLY A C 1
ATOM 1024 O O . GLY A 1 128 ? 23.056 -8.531 1.956 1.00 37.41 128 GLY A O 1
ATOM 1025 N N . SER A 1 129 ? 20.867 -8.582 1.477 1.00 30.03 129 SER A N 1
ATOM 1026 C CA . SER A 1 129 ? 20.876 -7.633 0.369 1.00 30.03 129 SER A CA 1
ATOM 1027 C C . SER A 1 129 ? 20.230 -6.347 0.872 1.00 30.03 129 SER A C 1
ATOM 1029 O O . SER A 1 129 ? 19.009 -6.226 0.978 1.00 30.03 129 SER A O 1
ATOM 1031 N N . TYR A 1 130 ? 21.077 -5.393 1.247 1.00 30.44 130 TYR A N 1
ATOM 1032 C CA . TYR A 1 130 ? 20.668 -4.003 1.364 1.00 30.44 130 TYR A CA 1
ATOM 1033 C C . TYR A 1 130 ? 20.174 -3.565 -0.015 1.00 30.44 130 TYR A C 1
ATOM 1035 O O . TYR A 1 130 ? 20.972 -3.463 -0.944 1.00 30.44 130 TYR A O 1
ATOM 1043 N N . TRP A 1 131 ? 18.880 -3.290 -0.161 1.00 34.50 131 TRP A N 1
ATOM 1044 C CA . TRP A 1 131 ? 18.390 -2.551 -1.322 1.00 34.50 131 TRP A CA 1
ATOM 1045 C C . TRP A 1 131 ? 18.755 -1.079 -1.122 1.00 34.50 131 TRP A C 1
ATOM 1047 O O . TRP A 1 131 ? 17.945 -0.247 -0.727 1.00 34.50 131 TRP A O 1
ATOM 1057 N N . THR A 1 132 ? 20.039 -0.774 -1.297 1.00 34.22 132 THR A N 1
ATOM 1058 C CA . T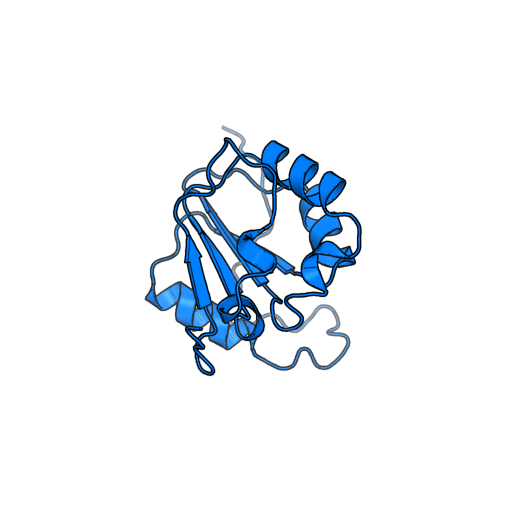HR A 1 132 ? 20.502 0.579 -1.578 1.00 34.22 132 THR A CA 1
ATOM 1059 C C . THR A 1 132 ? 20.700 0.671 -3.076 1.00 34.22 132 THR A C 1
ATOM 1061 O O . THR A 1 132 ? 21.567 -0.015 -3.619 1.00 34.22 132 THR A O 1
ATOM 1064 N N 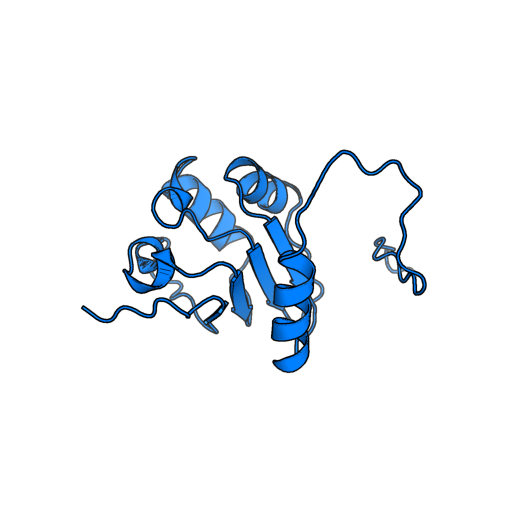. TYR A 1 133 ? 19.909 1.536 -3.703 1.00 42.50 133 TYR A N 1
ATOM 1065 C CA . TYR A 1 133 ? 20.204 2.176 -4.978 1.00 42.50 133 TYR A CA 1
ATOM 1066 C C . TYR A 1 133 ? 21.703 2.265 -5.273 1.00 42.50 133 TYR A C 1
ATOM 1068 O O . TYR A 1 133 ? 22.471 2.785 -4.454 1.00 42.50 133 TYR A O 1
ATOM 1076 N N . ARG A 1 134 ? 22.100 1.874 -6.486 1.00 30.08 134 ARG A N 1
ATOM 1077 C CA . ARG A 1 134 ? 23.276 2.456 -7.135 1.00 30.08 134 ARG A CA 1
ATOM 1078 C C . ARG A 1 134 ? 22.966 2.803 -8.591 1.00 30.08 134 ARG A C 1
ATOM 1080 O O . ARG A 1 134 ? 22.335 1.992 -9.262 1.00 30.08 134 ARG A O 1
ATOM 1087 N N . PRO A 1 135 ? 23.398 3.988 -9.061 1.00 29.64 135 PRO A N 1
ATOM 1088 C CA . PRO A 1 135 ? 23.177 4.420 -10.430 1.00 29.64 135 PRO A CA 1
ATOM 1089 C C . PRO A 1 135 ? 24.046 3.604 -11.387 1.00 29.64 135 PRO A C 1
ATOM 1091 O O . PRO A 1 135 ? 25.160 3.206 -11.034 1.00 29.64 135 PRO A O 1
ATOM 1094 N N . LEU A 1 136 ? 23.526 3.384 -12.596 1.00 38.94 136 LEU A N 1
ATOM 1095 C CA . LEU A 1 136 ? 24.298 2.854 -13.712 1.00 38.94 136 LEU A CA 1
ATOM 1096 C C . LEU A 1 136 ? 25.479 3.779 -14.019 1.00 38.94 136 LEU A C 1
ATOM 1098 O O . LEU A 1 136 ? 25.272 4.963 -14.274 1.00 38.94 136 LEU A O 1
ATOM 1102 N N . GLU A 1 137 ? 26.675 3.207 -14.119 1.00 33.56 137 GLU A N 1
ATOM 1103 C CA . GLU A 1 137 ? 27.686 3.696 -15.055 1.00 33.56 137 GLU A C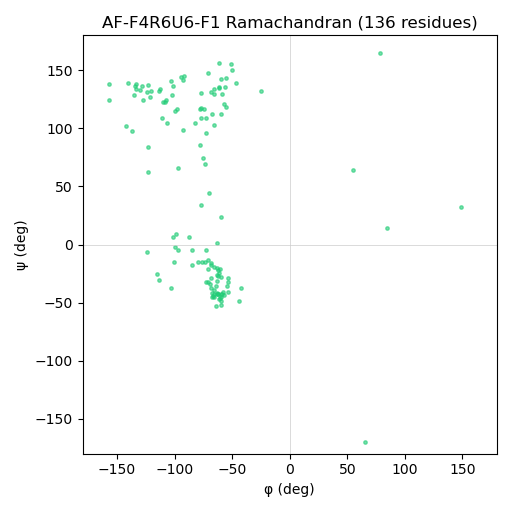A 1
ATOM 1104 C C . GLU A 1 137 ? 28.192 2.524 -15.908 1.00 33.56 137 GLU A C 1
ATOM 1106 O O . GLU A 1 137 ? 28.346 1.404 -15.414 1.00 33.56 137 GLU A O 1
ATOM 1111 N N . LEU A 1 138 ? 28.313 2.833 -17.203 1.00 44.00 138 LEU A N 1
ATOM 1112 C CA . LEU A 1 138 ? 28.536 1.978 -18.376 1.00 44.00 138 LEU A CA 1
ATOM 1113 C C . LEU A 1 138 ? 29.823 1.144 -18.343 1.00 44.00 138 LEU A C 1
ATOM 1115 O O . LEU A 1 138 ? 30.866 1.672 -17.900 1.00 44.00 138 LEU A O 1
#

Sequence (138 aa):
MMEFPKLRVVGSFYLDEDGLDMAWLHWPMMRNVRTLVMFDTLTTAYWEEALELAGVKAFRTVPNLKHIIFVSQFDDDMSPELVKAFKTRGVHCHCVPSLPYDEIMELESKLNDPCDGPKTQSDCLPGGSYWTYRPLEL

Organism: Melampsora larici-populina (strain 98AG31 / pathotype 3-4-7) (NCBI:txid747676)